Protein AF-A0A1V4LI42-F1 (afdb_monomer_lite)

pLDDT: mean 74.52, std 8.75, range [44.06, 87.62]

Secondary structure (DSSP, 8-state):
-EEEEEPPTTS-HHHHHHHHHHHHHHHHHH-TTS----EEEEEEE-TTS-EEEEEEEE----

Structure (mmCIF, N/CA/C/O backbone):
data_AF-A0A1V4LI42-F1
#
_entry.id   AF-A0A1V4LI42-F1
#
loop_
_atom_site.group_PDB
_atom_site.id
_atom_site.type_symbol
_atom_site.label_atom_id
_atom_site.label_alt_id
_atom_site.label_comp_id
_atom_site.label_asym_id
_atom_site.label_entity_id
_atom_site.label_seq_id
_atom_site.pdbx_PDB_ins_code
_atom_site.Cartn_x
_atom_site.Cartn_y
_atom_site.Cartn_z
_atom_site.occupancy
_atom_site.B_iso_or_equiv
_atom_site.auth_seq_id
_atom_site.auth_comp_id
_atom_site.auth_asym_id
_atom_site.auth_atom_id
_atom_site.pdbx_PDB_model_num
ATOM 1 N N . MET A 1 1 ? -14.966 -7.763 1.634 1.00 55.84 1 MET A N 1
ATOM 2 C CA . MET A 1 1 ? -15.059 -6.960 0.385 1.00 55.84 1 MET A CA 1
ATOM 3 C C . MET A 1 1 ? -13.652 -6.830 -0.166 1.00 55.84 1 MET A C 1
ATOM 5 O O . MET A 1 1 ? -12.765 -6.488 0.609 1.00 55.84 1 MET A O 1
ATOM 9 N N . THR A 1 2 ? -13.437 -7.156 -1.440 1.00 64.62 2 THR A N 1
ATOM 10 C CA . THR A 1 2 ? -12.102 -7.143 -2.063 1.00 64.62 2 THR A CA 1
ATOM 11 C C . THR A 1 2 ? -11.958 -5.894 -2.921 1.00 64.62 2 THR A C 1
ATOM 13 O O . THR A 1 2 ? -12.806 -5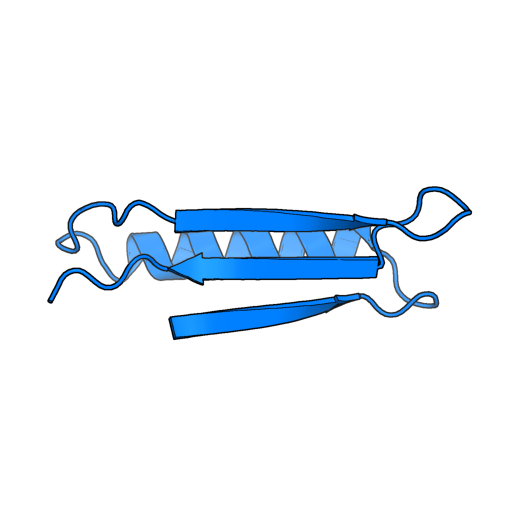.631 -3.774 1.00 64.62 2 THR A O 1
ATOM 16 N N . MET A 1 3 ? -10.905 -5.120 -2.679 1.00 69.50 3 MET A N 1
ATOM 17 C CA . MET A 1 3 ? -10.560 -3.915 -3.427 1.00 69.50 3 MET A CA 1
ATOM 18 C C . MET A 1 3 ? -9.270 -4.171 -4.205 1.00 69.50 3 MET A C 1
ATOM 20 O O . MET A 1 3 ? -8.286 -4.645 -3.642 1.00 69.50 3 MET A O 1
ATOM 24 N N . LYS A 1 4 ? -9.277 -3.853 -5.499 1.00 7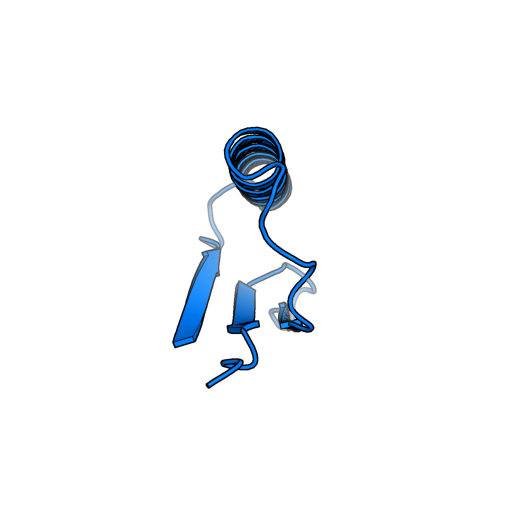6.19 4 LYS A N 1
ATOM 25 C CA . LYS A 1 4 ? -8.098 -3.909 -6.365 1.00 76.19 4 LYS A CA 1
ATOM 26 C C . LYS A 1 4 ? -7.760 -2.504 -6.833 1.00 76.19 4 LYS A C 1
ATOM 28 O O . LYS A 1 4 ? -8.649 -1.769 -7.255 1.00 76.19 4 LYS A O 1
ATOM 33 N N . ILE A 1 5 ? -6.485 -2.157 -6.741 1.00 73.25 5 ILE A N 1
ATOM 34 C CA . ILE A 1 5 ? -5.935 -0.897 -7.231 1.00 73.25 5 ILE A CA 1
ATOM 35 C C . ILE A 1 5 ? -4.857 -1.258 -8.240 1.00 73.25 5 ILE A C 1
ATOM 37 O O . ILE A 1 5 ? -3.880 -1.908 -7.873 1.00 73.25 5 ILE A O 1
ATOM 41 N N . ASP A 1 6 ? -5.062 -0.869 -9.492 1.00 74.06 6 ASP A N 1
ATOM 42 C CA . ASP A 1 6 ? -4.100 -1.033 -10.578 1.00 74.06 6 ASP A CA 1
ATOM 43 C C . ASP A 1 6 ? -3.261 0.244 -10.713 1.00 74.06 6 ASP A C 1
ATOM 45 O O . ASP A 1 6 ? -3.803 1.349 -10.667 1.00 74.06 6 ASP A O 1
ATOM 49 N N . PHE A 1 7 ? -1.948 0.088 -10.863 1.00 73.44 7 PHE A N 1
ATOM 50 C CA . PHE A 1 7 ? -0.999 1.177 -11.080 1.00 73.44 7 PHE A CA 1
ATOM 51 C C . PHE A 1 7 ? -0.621 1.197 -12.561 1.00 73.44 7 PHE A C 1
ATOM 53 O O . PHE A 1 7 ? -0.209 0.174 -13.103 1.00 73.44 7 PHE A O 1
ATOM 60 N N . ASP A 1 8 ? -0.749 2.335 -13.239 1.00 70.12 8 ASP A N 1
ATOM 61 C CA . ASP A 1 8 ? -0.348 2.452 -14.648 1.00 70.12 8 ASP A CA 1
ATOM 62 C C . ASP A 1 8 ? 1.186 2.465 -14.751 1.00 70.12 8 ASP A C 1
ATOM 64 O O . ASP A 1 8 ? 1.865 3.155 -13.994 1.00 70.12 8 ASP A O 1
ATOM 68 N N . ALA A 1 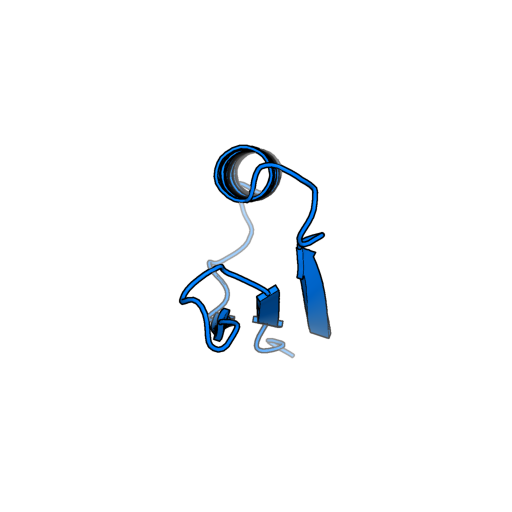9 ? 1.748 1.684 -15.676 1.00 65.38 9 ALA A N 1
ATOM 69 C CA . ALA A 1 9 ? 3.197 1.586 -15.866 1.00 65.38 9 ALA A CA 1
ATOM 70 C C . ALA A 1 9 ? 3.835 2.886 -16.392 1.00 65.38 9 ALA A C 1
ATOM 72 O O . ALA A 1 9 ? 5.044 3.071 -16.265 1.00 65.38 9 ALA A O 1
ATOM 73 N N . ASN A 1 10 ? 3.037 3.768 -16.997 1.00 70.69 10 ASN A N 1
ATOM 74 C CA . ASN A 1 10 ? 3.475 5.048 -17.544 1.00 70.69 10 ASN A CA 1
ATOM 75 C C . ASN A 1 10 ? 3.311 6.208 -16.553 1.00 70.69 10 ASN A C 1
ATOM 77 O O . ASN A 1 10 ? 3.773 7.315 -16.837 1.00 70.69 10 ASN A O 1
ATOM 81 N N . GLU A 1 11 ? 2.643 5.982 -15.421 1.00 68.31 11 GLU A N 1
ATOM 82 C CA . GLU A 1 11 ? 2.481 6.976 -14.365 1.00 68.31 11 GLU A CA 1
ATOM 83 C C . GLU A 1 11 ? 3.467 6.729 -13.221 1.00 68.31 11 GLU A C 1
ATOM 85 O O . GLU A 1 11 ? 3.902 5.609 -12.949 1.00 68.31 11 GLU A O 1
ATOM 90 N N . ASP A 1 12 ? 3.839 7.809 -12.536 1.00 73.81 12 ASP A N 1
ATOM 91 C CA . ASP A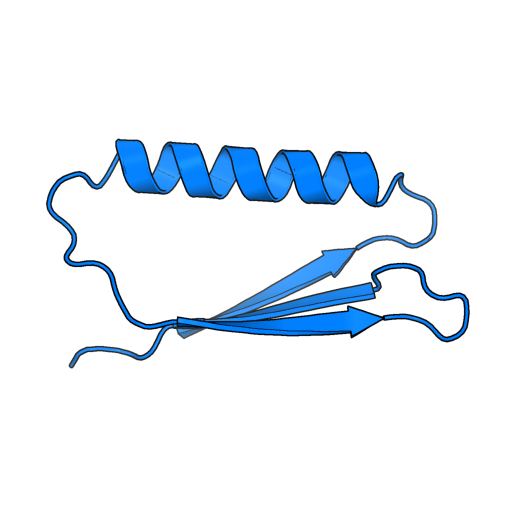 1 12 ? 4.769 7.749 -11.417 1.00 73.81 12 ASP A CA 1
ATOM 92 C C . ASP A 1 12 ? 4.151 6.935 -10.267 1.00 73.81 12 ASP A C 1
ATOM 94 O O . ASP A 1 12 ? 3.235 7.376 -9.565 1.00 73.81 12 ASP A O 1
ATOM 98 N N . SER A 1 13 ? 4.637 5.706 -10.083 1.00 69.31 13 SER A N 1
ATOM 99 C CA . SER A 1 13 ? 4.086 4.772 -9.095 1.00 69.31 13 SER A CA 1
ATOM 100 C C . SER A 1 13 ? 4.231 5.303 -7.661 1.00 69.31 13 SER A C 1
ATOM 102 O O . SER A 1 13 ? 3.448 4.938 -6.783 1.00 69.31 13 SER A O 1
ATOM 104 N N . GLN A 1 14 ? 5.197 6.199 -7.415 1.00 70.62 14 GLN A N 1
ATOM 105 C CA . GLN A 1 14 ? 5.343 6.900 -6.141 1.00 70.62 14 GLN A CA 1
ATOM 106 C C . GLN A 1 14 ? 4.197 7.902 -5.930 1.00 70.62 14 GLN A C 1
ATOM 108 O O . GLN A 1 14 ? 3.597 7.903 -4.854 1.00 70.62 14 GLN A O 1
ATOM 113 N N . ALA A 1 15 ? 3.828 8.695 -6.937 1.00 75.88 15 ALA A N 1
ATOM 114 C CA . ALA A 1 15 ? 2.682 9.600 -6.872 1.00 75.88 15 ALA A CA 1
ATOM 115 C C . ALA A 1 15 ? 1.361 8.850 -6.619 1.00 75.88 15 ALA A C 1
ATOM 117 O O . ALA A 1 15 ? 0.564 9.267 -5.775 1.00 75.88 15 ALA A O 1
ATOM 118 N N . GLN A 1 16 ? 1.149 7.707 -7.279 1.00 71.69 16 GLN A N 1
ATOM 119 C CA . GLN A 1 16 ? -0.042 6.875 -7.064 1.00 71.69 16 GLN A CA 1
ATOM 120 C C . GLN A 1 16 ? -0.074 6.250 -5.657 1.00 71.69 16 GLN A C 1
ATOM 122 O O . GLN A 1 16 ? -1.124 6.230 -5.011 1.00 71.69 16 GLN A O 1
ATOM 127 N N . ALA A 1 17 ? 1.072 5.802 -5.131 1.00 73.94 17 ALA A N 1
ATOM 128 C CA . ALA A 1 17 ? 1.159 5.297 -3.761 1.00 73.94 17 ALA A CA 1
ATOM 129 C C . ALA A 1 17 ? 0.874 6.397 -2.722 1.00 73.94 17 ALA A C 1
ATOM 131 O O . ALA A 1 17 ? 0.163 6.155 -1.746 1.00 73.94 17 ALA A O 1
ATOM 132 N N . ILE A 1 18 ? 1.373 7.617 -2.949 1.00 78.00 18 ILE A N 1
ATOM 133 C CA . ILE A 1 18 ? 1.092 8.780 -2.096 1.00 78.00 18 ILE A CA 1
ATOM 134 C C . ILE A 1 18 ? -0.407 9.105 -2.100 1.00 78.00 18 ILE A C 1
ATOM 136 O O . ILE A 1 18 ? -0.991 9.300 -1.034 1.00 78.00 18 ILE A O 1
ATOM 140 N N . LEU A 1 19 ? -1.044 9.125 -3.276 1.00 79.31 19 LEU A N 1
ATOM 141 C CA . LEU A 1 19 ? -2.489 9.345 -3.398 1.00 79.31 19 LEU A CA 1
ATOM 142 C C . LEU A 1 19 ? -3.294 8.300 -2.619 1.00 79.31 19 LEU A C 1
ATOM 144 O O . LEU A 1 19 ? -4.222 8.662 -1.896 1.00 79.31 19 LEU A O 1
ATOM 148 N N . LEU A 1 20 ? -2.911 7.024 -2.716 1.00 77.50 20 LEU A N 1
ATOM 149 C CA . LEU A 1 20 ? -3.560 5.942 -1.979 1.00 77.50 20 LEU A CA 1
ATOM 150 C C . LEU A 1 20 ? -3.440 6.124 -0.461 1.00 77.50 20 LEU A C 1
ATOM 152 O O . LEU A 1 20 ? -4.439 6.036 0.253 1.00 77.50 20 LEU A O 1
ATOM 156 N N . VAL A 1 21 ? -2.232 6.394 0.039 1.00 81.44 21 VAL A N 1
ATOM 157 C CA . VAL A 1 21 ? -1.997 6.594 1.478 1.00 81.44 21 VAL A CA 1
ATOM 158 C C . VAL A 1 21 ? -2.785 7.795 1.997 1.00 81.44 21 VAL A C 1
ATOM 160 O O . VAL A 1 21 ? -3.397 7.700 3.061 1.00 81.44 21 VAL A O 1
ATOM 163 N N . ASN A 1 22 ? -2.829 8.894 1.242 1.00 78.56 22 ASN A N 1
ATOM 164 C CA . ASN A 1 22 ? -3.609 10.073 1.613 1.00 78.56 22 ASN A CA 1
ATOM 165 C C . ASN A 1 22 ? -5.109 9.762 1.682 1.00 78.56 22 ASN A C 1
ATOM 167 O O . ASN A 1 22 ? -5.749 10.095 2.678 1.00 78.56 22 ASN A O 1
ATOM 171 N N . ALA A 1 23 ? -5.659 9.077 0.675 1.00 77.31 23 ALA A N 1
ATOM 172 C CA . ALA A 1 23 ? -7.075 8.711 0.647 1.00 77.31 23 ALA A CA 1
ATOM 173 C C . ALA A 1 23 ? -7.458 7.780 1.810 1.00 77.31 23 ALA A C 1
ATOM 175 O O . ALA A 1 23 ? -8.486 7.982 2.455 1.00 77.31 23 ALA A O 1
ATOM 176 N N . LEU A 1 24 ? -6.616 6.786 2.116 1.00 78.19 24 LEU A N 1
ATOM 177 C CA . LEU A 1 24 ? -6.828 5.888 3.254 1.00 78.19 24 LEU A CA 1
ATOM 178 C C . LEU A 1 24 ? -6.722 6.623 4.591 1.00 78.19 24 LEU A C 1
ATOM 180 O O . LEU A 1 24 ? -7.526 6.371 5.484 1.00 78.19 24 LEU A O 1
ATOM 184 N N . SER A 1 25 ? -5.759 7.536 4.728 1.00 79.56 25 SER A N 1
ATOM 185 C CA . SER A 1 25 ? -5.579 8.316 5.957 1.00 79.56 25 SER A CA 1
ATOM 186 C C . SER A 1 25 ? -6.787 9.216 6.214 1.00 79.56 25 SER A C 1
ATOM 188 O O . SER A 1 25 ? -7.335 9.191 7.312 1.00 79.56 25 SER A O 1
ATOM 190 N N . GLN A 1 26 ? -7.268 9.921 5.183 1.00 81.06 26 GLN A N 1
ATOM 191 C CA . GLN A 1 26 ? -8.480 10.737 5.276 1.00 81.06 26 GLN A CA 1
ATOM 192 C C . GLN A 1 26 ? -9.707 9.886 5.638 1.00 81.06 26 GLN A C 1
ATOM 194 O O . GLN A 1 26 ? -10.486 10.256 6.512 1.00 81.06 26 GLN A O 1
ATOM 199 N N . TRP A 1 27 ? -9.864 8.716 5.014 1.00 76.1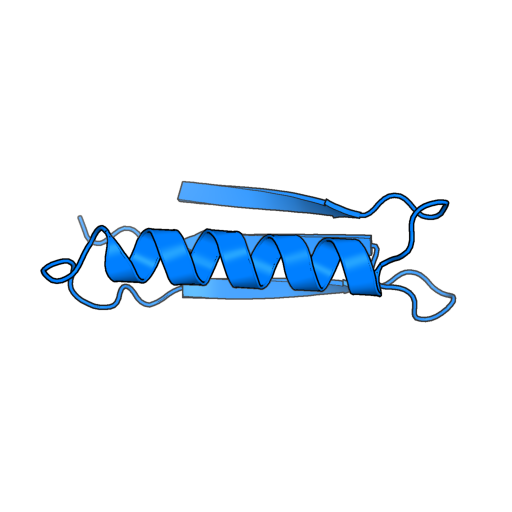9 27 TRP A N 1
ATOM 200 C CA . TRP A 1 27 ? -10.966 7.806 5.323 1.00 76.19 27 TRP A CA 1
ATOM 201 C C . TRP A 1 27 ? -10.944 7.321 6.783 1.00 76.19 27 TRP A C 1
ATOM 203 O O . TRP A 1 27 ? -11.995 7.227 7.416 1.00 76.19 27 TRP A O 1
ATOM 213 N N . ILE A 1 28 ? -9.758 7.050 7.339 1.00 76.69 28 ILE A N 1
ATOM 214 C CA . ILE A 1 28 ? -9.591 6.688 8.756 1.00 76.69 28 ILE A CA 1
ATOM 215 C C . ILE A 1 28 ? -9.986 7.859 9.667 1.00 76.69 28 ILE A C 1
ATOM 217 O O . ILE A 1 28 ? -10.691 7.648 10.655 1.00 76.69 28 ILE A O 1
ATOM 221 N N . GLU A 1 29 ? -9.572 9.085 9.339 1.00 81.88 29 GLU A N 1
ATOM 222 C CA . GLU A 1 29 ? -9.928 10.290 10.102 1.00 81.88 29 GLU A CA 1
ATOM 223 C C . GLU A 1 29 ? -11.441 10.558 10.103 1.00 81.88 29 GLU A C 1
ATOM 225 O O . GLU A 1 29 ? -12.002 10.946 11.129 1.00 81.88 29 GLU A O 1
ATOM 230 N N . GLU A 1 30 ? -12.119 10.301 8.980 1.00 83.12 30 GLU A N 1
ATOM 231 C CA . GLU A 1 30 ? -13.576 10.426 8.841 1.00 83.12 30 GLU A CA 1
ATOM 232 C C . GLU A 1 30 ? -14.353 9.315 9.575 1.00 83.12 30 GLU A C 1
ATOM 234 O O . GLU A 1 30 ? -15.555 9.457 9.820 1.00 83.12 30 GLU A O 1
ATOM 239 N N . GLN A 1 31 ? -13.689 8.223 9.974 1.00 77.00 31 GLN A N 1
ATOM 240 C CA . GLN A 1 31 ? -14.299 7.077 10.660 1.00 77.00 31 GLN A CA 1
ATOM 241 C C . GLN A 1 31 ? -13.698 6.799 12.053 1.00 77.00 31 GLN A C 1
ATOM 243 O O . GLN A 1 31 ? -13.295 5.670 12.342 1.00 77.00 31 GLN A O 1
ATOM 248 N N . PRO A 1 32 ? -13.726 7.769 12.990 1.00 69.25 32 PRO A N 1
ATOM 249 C CA . PRO A 1 32 ? -13.034 7.670 14.280 1.00 69.25 32 PRO A CA 1
ATOM 250 C C . PRO A 1 32 ? -13.585 6.582 15.215 1.00 69.25 32 PRO A C 1
ATOM 252 O O . PRO A 1 32 ? -12.949 6.252 16.214 1.00 69.25 32 PRO A O 1
ATOM 255 N N . GLN A 1 33 ? -14.776 6.042 14.931 1.00 76.00 33 GLN A N 1
ATOM 256 C CA . GLN A 1 33 ? -15.417 4.996 15.736 1.00 76.00 33 GLN A CA 1
ATOM 257 C C . GLN A 1 33 ? -15.427 3.617 15.076 1.00 76.00 33 GLN A C 1
ATOM 259 O O . GLN A 1 33 ? -15.953 2.674 15.670 1.00 76.00 33 GLN A O 1
ATOM 264 N N . GLN A 1 34 ? -14.878 3.463 13.867 1.00 69.25 34 GLN A N 1
ATOM 265 C CA . GLN A 1 34 ? -14.785 2.127 13.296 1.00 69.25 34 GLN A CA 1
ATOM 266 C C . GLN A 1 34 ? -13.675 1.340 13.996 1.00 69.25 34 GLN A C 1
ATOM 268 O O . GLN A 1 34 ? -12.533 1.801 14.038 1.00 69.25 34 GLN A O 1
ATOM 273 N N . PRO A 1 35 ? -13.981 0.154 14.557 1.00 69.19 35 PRO A N 1
ATOM 274 C CA . PRO A 1 35 ? -12.941 -0.701 15.095 1.00 69.19 35 PRO A CA 1
ATOM 275 C C . PRO A 1 35 ? -11.966 -1.047 13.962 1.00 69.19 35 PRO A C 1
ATOM 277 O O . PRO A 1 35 ? -12.420 -1.320 12.844 1.00 69.19 35 PRO A O 1
ATOM 280 N N . PRO A 1 36 ? -10.645 -1.034 14.219 1.00 68.31 36 PRO A N 1
ATOM 281 C CA . PRO A 1 36 ? -9.667 -1.418 13.216 1.00 68.31 36 PRO A CA 1
ATOM 282 C C . PRO A 1 36 ? -9.997 -2.827 12.730 1.00 68.31 36 PRO A C 1
ATOM 284 O O . PRO A 1 36 ? -9.974 -3.791 13.498 1.00 68.31 36 PRO A O 1
ATOM 287 N N . ARG A 1 37 ? -10.363 -2.930 11.452 1.00 70.06 37 ARG A N 1
ATOM 288 C CA . ARG A 1 37 ? -10.685 -4.212 10.835 1.00 70.06 37 ARG A CA 1
ATOM 289 C C . ARG A 1 37 ? -9.380 -4.855 10.385 1.00 70.06 37 ARG A C 1
ATOM 291 O O . ARG A 1 37 ? -8.609 -4.193 9.685 1.00 70.06 37 ARG A O 1
ATOM 298 N N . PRO A 1 38 ? -9.109 -6.115 10.760 1.00 68.62 38 PRO A N 1
ATOM 299 C CA . PRO A 1 38 ? -7.995 -6.831 10.175 1.00 68.62 38 PRO A CA 1
ATOM 300 C C . PRO A 1 38 ? -8.219 -6.901 8.662 1.00 68.62 38 PRO A C 1
ATOM 302 O O . PRO A 1 38 ? -9.267 -7.323 8.179 1.00 68.62 38 PRO A O 1
ATOM 305 N N . GLY A 1 39 ? -7.236 -6.417 7.918 1.00 70.81 39 GLY A N 1
ATOM 306 C CA . GLY A 1 39 ? -7.215 -6.466 6.467 1.00 70.81 39 GLY A CA 1
ATOM 307 C C . GLY A 1 39 ? -5.907 -7.082 6.006 1.00 70.81 39 GLY A C 1
ATOM 308 O O . GLY A 1 39 ? -4.877 -6.956 6.673 1.00 70.81 39 GLY A O 1
ATOM 309 N N . LYS A 1 40 ? -5.943 -7.759 4.863 1.00 78.38 40 LYS A N 1
ATOM 310 C CA . LYS A 1 40 ? -4.743 -8.231 4.173 1.00 78.38 40 LYS A CA 1
ATOM 311 C C . LYS A 1 40 ? -4.540 -7.382 2.934 1.00 78.38 40 LYS A C 1
ATOM 313 O O . LYS A 1 40 ? -5.479 -7.174 2.176 1.00 78.38 40 LYS A O 1
ATOM 318 N N . ALA A 1 41 ? -3.317 -6.915 2.728 1.00 79.06 41 ALA A N 1
ATOM 319 C CA . ALA A 1 41 ? -2.910 -6.274 1.488 1.00 79.06 41 ALA A CA 1
ATOM 320 C C . ALA A 1 41 ? -1.833 -7.131 0.823 1.00 79.06 41 ALA A C 1
ATOM 322 O O . ALA A 1 41 ? -0.832 -7.480 1.450 1.00 79.06 41 ALA A O 1
ATOM 323 N N . GLN A 1 42 ? -2.044 -7.472 -0.442 1.00 84.62 42 GLN A N 1
ATOM 324 C CA . GLN A 1 42 ? -1.065 -8.120 -1.295 1.00 84.62 42 GLN A CA 1
ATOM 325 C C . GLN A 1 42 ? -0.566 -7.109 -2.323 1.00 84.62 42 GLN A C 1
ATOM 327 O O . GLN A 1 42 ? -1.353 -6.510 -3.052 1.00 84.62 42 GLN A O 1
ATOM 332 N N . PHE A 1 43 ? 0.751 -6.939 -2.373 1.00 84.44 43 PHE A N 1
ATOM 333 C CA . PHE A 1 43 ? 1.432 -6.078 -3.331 1.00 84.44 43 PHE A CA 1
ATOM 334 C C . PHE A 1 43 ? 1.928 -6.944 -4.489 1.00 84.44 43 PHE A C 1
ATOM 336 O O . PHE A 1 43 ? 2.687 -7.893 -4.277 1.00 84.44 43 PHE A O 1
ATOM 343 N N . CYS A 1 44 ? 1.483 -6.633 -5.699 1.00 85.50 44 CYS A N 1
ATOM 344 C CA . CYS A 1 44 ? 1.904 -7.292 -6.926 1.00 85.50 44 CYS A CA 1
ATOM 345 C C . CYS A 1 44 ? 2.906 -6.391 -7.641 1.00 85.50 44 CYS A C 1
ATOM 347 O O . CYS A 1 44 ? 2.634 -5.210 -7.854 1.00 85.50 44 CYS A O 1
ATOM 349 N N . TYR A 1 45 ? 4.048 -6.953 -8.021 1.00 84.19 45 TYR A N 1
ATOM 350 C CA . TYR A 1 45 ? 5.118 -6.236 -8.706 1.00 84.19 45 TYR A CA 1
ATOM 351 C C . TYR A 1 45 ? 5.320 -6.802 -10.108 1.00 84.19 45 TYR A C 1
ATOM 353 O O . TYR A 1 45 ? 5.166 -8.006 -10.335 1.00 84.19 45 TYR A O 1
ATOM 361 N N . ARG A 1 46 ? 5.702 -5.934 -11.039 1.00 84.44 46 ARG A N 1
ATOM 362 C CA . ARG A 1 46 ? 6.132 -6.311 -12.384 1.00 84.44 46 ARG A CA 1
ATOM 363 C C . ARG A 1 46 ? 7.524 -6.955 -12.354 1.00 84.44 46 ARG A C 1
ATOM 365 O O . ARG A 1 46 ? 8.259 -6.795 -11.377 1.00 84.44 46 ARG A O 1
ATOM 372 N N . PRO A 1 47 ? 7.940 -7.638 -13.438 1.00 87.62 47 PRO A N 1
ATOM 373 C CA . PRO A 1 47 ? 9.287 -8.204 -13.543 1.00 87.62 47 PRO A CA 1
ATOM 374 C C . PRO A 1 47 ? 10.425 -7.179 -13.420 1.00 87.62 47 PRO A C 1
ATOM 376 O O . PRO A 1 47 ? 11.534 -7.553 -13.051 1.00 87.62 47 PRO A O 1
ATOM 379 N N . ASP A 1 48 ? 10.162 -5.905 -13.724 1.00 85.25 48 ASP A N 1
ATOM 380 C CA . ASP A 1 48 ? 11.120 -4.799 -13.584 1.00 85.25 48 ASP A CA 1
ATOM 381 C C . ASP A 1 48 ? 11.204 -4.229 -12.152 1.00 85.25 48 ASP A C 1
ATOM 383 O O . ASP A 1 48 ? 11.995 -3.324 -11.893 1.00 85.25 48 ASP A O 1
ATOM 387 N N . GLY A 1 49 ? 10.419 -4.769 -11.212 1.00 76.94 49 GLY A N 1
ATOM 388 C CA . GLY A 1 49 ? 10.378 -4.343 -9.814 1.00 76.94 49 GLY A CA 1
ATOM 389 C C . GLY A 1 49 ? 9.436 -3.172 -9.531 1.00 76.94 49 GLY A C 1
ATOM 390 O O . GLY A 1 49 ? 9.306 -2.779 -8.370 1.00 76.94 49 GLY A O 1
ATOM 391 N N . THR A 1 50 ? 8.754 -2.627 -10.542 1.00 81.75 50 THR A N 1
ATOM 392 C CA . THR A 1 50 ? 7.729 -1.594 -10.336 1.00 81.75 50 THR A CA 1
ATOM 393 C C . THR A 1 50 ? 6.461 -2.197 -9.735 1.00 81.75 50 THR A C 1
ATOM 395 O O . THR A 1 50 ? 6.126 -3.358 -9.979 1.00 81.75 50 THR A O 1
ATOM 398 N N . LEU A 1 51 ? 5.756 -1.425 -8.905 1.00 78.62 51 LEU A N 1
ATOM 399 C CA . LEU A 1 51 ? 4.484 -1.862 -8.335 1.00 78.62 51 LEU A CA 1
ATOM 400 C C . LEU A 1 51 ? 3.416 -1.876 -9.441 1.00 78.62 51 LEU A C 1
ATOM 402 O O . LEU A 1 51 ? 3.234 -0.881 -10.138 1.00 78.62 51 LEU A O 1
ATOM 406 N N . ASP A 1 52 ? 2.737 -3.010 -9.602 1.00 83.62 52 ASP A N 1
ATOM 407 C CA . ASP A 1 52 ? 1.704 -3.226 -10.620 1.00 83.62 52 ASP A CA 1
ATOM 408 C C . ASP A 1 52 ? 0.303 -3.038 -10.046 1.00 83.62 52 ASP A C 1
ATOM 410 O O . ASP A 1 52 ? -0.510 -2.301 -10.592 1.00 83.62 52 ASP A O 1
ATOM 414 N N . SER A 1 53 ? 0.015 -3.688 -8.918 1.00 82.56 53 SER A N 1
ATOM 415 C CA . SER A 1 53 ? -1.304 -3.626 -8.292 1.00 82.56 53 SER A CA 1
ATOM 416 C C . SER A 1 53 ? -1.241 -3.884 -6.792 1.00 82.56 53 SER A C 1
ATOM 418 O O . SER A 1 53 ? -0.362 -4.597 -6.307 1.00 82.56 53 SER A O 1
ATOM 420 N N . ILE A 1 54 ? -2.221 -3.372 -6.050 1.00 83.31 54 ILE A N 1
ATOM 421 C CA . ILE A 1 54 ? -2.471 -3.759 -4.658 1.00 83.31 54 ILE A CA 1
ATOM 422 C C . ILE A 1 54 ? -3.845 -4.416 -4.575 1.00 83.31 54 ILE A C 1
ATOM 424 O O . ILE A 1 54 ? -4.847 -3.847 -5.010 1.00 83.31 54 ILE A O 1
ATOM 428 N N . HIS A 1 55 ? -3.893 -5.615 -4.002 1.00 82.56 55 HIS A N 1
ATOM 429 C CA . HIS A 1 55 ? -5.131 -6.312 -3.669 1.00 82.56 55 HIS A CA 1
ATOM 430 C C . HIS A 1 55 ? -5.351 -6.220 -2.165 1.00 82.56 55 HIS A C 1
ATOM 432 O O . HIS A 1 55 ? -4.559 -6.751 -1.391 1.00 82.56 55 HIS A O 1
ATOM 438 N N . ALA A 1 56 ? -6.417 -5.550 -1.748 1.00 80.00 56 ALA A N 1
ATOM 439 C CA . ALA A 1 56 ? -6.806 -5.447 -0.353 1.00 80.00 56 ALA A CA 1
ATOM 440 C C . ALA A 1 56 ? -8.055 -6.294 -0.093 1.00 80.00 56 ALA A C 1
ATOM 442 O O . ALA A 1 56 ? -9.105 -6.100 -0.709 1.00 80.00 56 ALA A O 1
ATOM 443 N N . GLU A 1 57 ? -7.948 -7.225 0.845 1.00 76.50 57 GLU A N 1
ATOM 444 C CA . GLU A 1 57 ? -9.067 -7.977 1.391 1.00 76.50 57 GLU A CA 1
ATOM 445 C C . GLU A 1 57 ? -9.382 -7.426 2.775 1.00 76.50 57 GLU A C 1
ATOM 447 O O . GLU A 1 57 ? -8.574 -7.517 3.702 1.00 76.50 57 GLU A O 1
ATOM 452 N N . LEU A 1 58 ? -10.566 -6.835 2.907 1.00 68.88 58 LEU A N 1
ATOM 453 C CA . LEU A 1 58 ? -11.118 -6.497 4.210 1.00 68.88 58 LEU A CA 1
ATOM 454 C C . LEU A 1 58 ? -11.831 -7.739 4.733 1.00 68.88 58 LEU A C 1
ATOM 456 O O . LEU A 1 58 ? -12.823 -8.167 4.123 1.00 68.88 58 LEU A O 1
ATOM 460 N N . ASP A 1 59 ? -11.320 -8.301 5.831 1.00 63.84 59 ASP A N 1
ATOM 461 C CA . ASP A 1 59 ? -11.983 -9.390 6.539 1.00 63.84 59 ASP A CA 1
ATOM 462 C C . ASP A 1 59 ? -13.322 -8.831 7.041 1.00 63.84 59 ASP A C 1
ATOM 464 O O . ASP A 1 59 ? -13.391 -7.841 7.781 1.00 63.84 59 ASP A O 1
ATOM 468 N N . GLY A 1 60 ? -14.407 -9.364 6.485 1.00 53.81 60 GLY A N 1
ATOM 469 C CA . GLY A 1 60 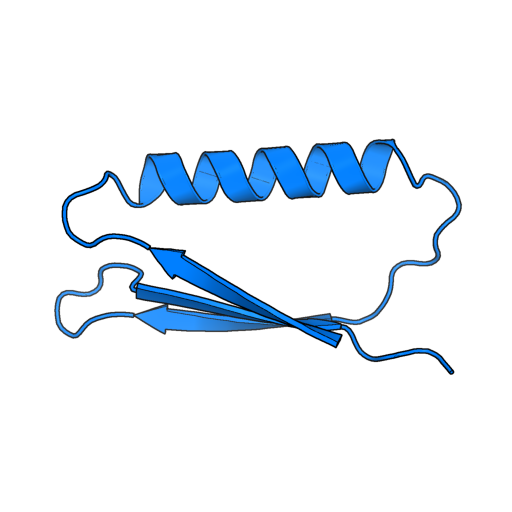? -15.749 -8.956 6.851 1.00 53.81 60 GLY A CA 1
ATOM 470 C C . GLY A 1 60 ? -16.020 -9.452 8.257 1.00 53.81 60 GLY A C 1
ATOM 471 O O . GLY A 1 60 ? -16.310 -10.626 8.432 1.00 53.81 60 GLY A O 1
ATOM 472 N N . ALA A 1 61 ? -15.936 -8.566 9.247 1.00 46.44 61 ALA A N 1
ATOM 473 C CA . ALA A 1 61 ? -16.685 -8.764 10.476 1.00 46.44 61 ALA A CA 1
ATOM 474 C C . ALA A 1 61 ? -18.174 -8.782 10.090 1.00 46.44 61 ALA A C 1
ATOM 476 O O . ALA A 1 61 ? -18.737 -7.728 9.771 1.00 46.44 61 ALA A O 1
ATOM 477 N N . GLU A 1 62 ? -18.734 -9.988 9.997 1.00 44.06 62 GLU A N 1
ATOM 478 C CA . GLU A 1 62 ? -20.175 -10.239 10.105 1.00 44.06 62 GLU A CA 1
ATOM 479 C C . GLU A 1 62 ? -20.693 -9.792 11.479 1.00 44.06 62 GLU A C 1
ATOM 481 O O . GLU A 1 62 ? -19.956 -9.958 12.482 1.00 44.06 62 GLU A O 1
#

Foldseek 3Di:
DKDKDFDDPPDDLVVVVVVVVVVVVVVCVVCVPDDDFDKDWDFDADPVRHTGMIMIDGDDPD

Radius of gyration: 13.38 Å; chains: 1; bounding box: 31×21×33 Å

Sequence (62 aa):
MTMKIDFDANEDSQAQAILLVNALSQWIEEQPQQPPRPGKAQFCYRPDGTLDSIHAELDGAE